Protein AF-A0A6V8K7W1-F1 (afdb_monomer_lite)

Foldseek 3Di:
DFKAFADDQCVVDDDGQWMKDWDADPVRDIDIDIHHDDDPDCPDDWDWDWDDDPFWIWIWTCQPPDTWIKIAGDDDPPVRHGIDTDDDDDPPPPPDDLVVDDPNCSVVVSQVVQQVVCVVVVHDRPDDDPLNVVLVVLVVVQNVVNNVVVRDDDDSDSDPDPPDD

Structure (mmCIF, N/CA/C/O backbone):
data_AF-A0A6V8K7W1-F1
#
_entry.id   AF-A0A6V8K7W1-F1
#
loop_
_atom_site.group_PDB
_atom_site.id
_atom_site.type_symbol
_atom_site.label_atom_id
_atom_site.label_alt_id
_atom_site.label_comp_id
_atom_site.label_asym_id
_atom_site.label_entity_id
_atom_site.label_seq_id
_atom_site.pdbx_PDB_ins_code
_atom_site.Cartn_x
_atom_site.Cartn_y
_atom_site.Cartn_z
_atom_site.occupancy
_atom_site.B_iso_or_equiv
_atom_site.auth_seq_id
_atom_site.auth_comp_id
_atom_site.auth_asym_id
_atom_site.auth_atom_id
_atom_site.pdbx_PDB_model_num
ATOM 1 N N . MET A 1 1 ? -1.697 -9.510 -11.584 1.00 93.50 1 MET A N 1
ATOM 2 C CA . MET A 1 1 ? -1.029 -8.203 -11.449 1.00 93.50 1 MET A CA 1
ATOM 3 C C . MET A 1 1 ? -0.100 -8.014 -12.631 1.00 93.50 1 MET A C 1
ATOM 5 O O . MET A 1 1 ? 0.512 -8.991 -13.039 1.00 93.50 1 MET A O 1
ATOM 9 N N . SER A 1 2 ? -0.011 -6.803 -13.170 1.00 97.81 2 SER A N 1
ATOM 10 C CA . SER A 1 2 ? 0.987 -6.407 -14.171 1.00 97.81 2 SER A CA 1
ATOM 11 C C . SER A 1 2 ? 1.871 -5.323 -13.575 1.00 97.81 2 SER A C 1
ATOM 13 O O . SER A 1 2 ? 1.333 -4.390 -12.982 1.00 97.81 2 SER A O 1
ATOM 15 N N . ALA A 1 3 ? 3.189 -5.437 -13.711 1.00 98.19 3 ALA A N 1
ATOM 16 C CA . ALA A 1 3 ? 4.139 -4.514 -13.105 1.00 98.19 3 ALA A CA 1
ATOM 17 C C . ALA A 1 3 ? 5.286 -4.153 -14.049 1.00 98.19 3 ALA A C 1
ATOM 19 O O . ALA A 1 3 ? 5.713 -4.954 -14.877 1.00 98.19 3 ALA A O 1
ATOM 20 N N . PHE A 1 4 ? 5.804 -2.943 -13.879 1.00 97.94 4 PHE A N 1
ATOM 21 C CA . PHE A 1 4 ? 6.966 -2.423 -14.582 1.00 97.94 4 PHE A CA 1
ATOM 22 C C . PHE A 1 4 ? 7.915 -1.806 -13.565 1.00 97.94 4 PHE A C 1
ATOM 24 O O . PHE A 1 4 ? 7.479 -1.117 -12.642 1.00 97.94 4 PHE A O 1
ATOM 31 N N . THR A 1 5 ? 9.208 -2.033 -13.757 1.00 96.31 5 THR A N 1
ATOM 32 C CA . THR A 1 5 ? 10.266 -1.489 -12.910 1.00 96.31 5 THR A CA 1
ATOM 33 C C . THR A 1 5 ? 11.307 -0.776 -13.764 1.00 96.31 5 THR A C 1
ATOM 35 O O . THR A 1 5 ? 11.457 -1.050 -14.958 1.00 96.31 5 THR A O 1
ATOM 38 N N . ALA A 1 6 ? 12.027 0.161 -13.162 1.00 94.44 6 ALA A N 1
ATOM 39 C CA . ALA A 1 6 ? 13.184 0.799 -13.767 1.00 94.44 6 ALA A CA 1
ATOM 40 C C . ALA A 1 6 ? 14.235 1.092 -12.694 1.00 94.44 6 ALA A C 1
ATOM 42 O O . ALA A 1 6 ? 13.894 1.382 -11.553 1.00 94.44 6 ALA A O 1
ATOM 43 N N . ASN A 1 7 ? 15.509 1.046 -13.081 1.00 93.25 7 ASN A N 1
AT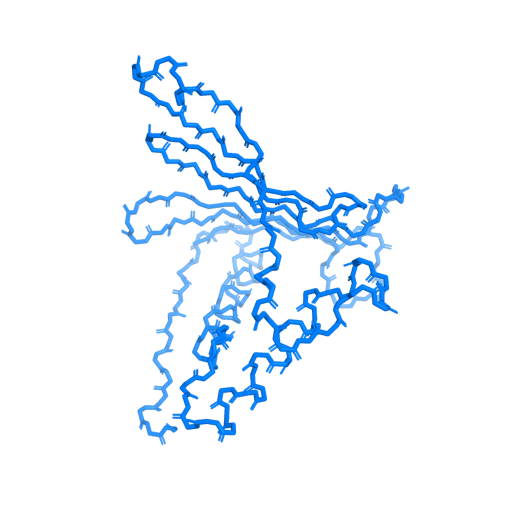OM 44 C CA . ASN A 1 7 ? 16.607 1.627 -12.315 1.00 93.25 7 ASN A CA 1
ATOM 45 C C . ASN A 1 7 ? 17.207 2.759 -13.150 1.00 93.25 7 ASN A C 1
ATOM 47 O O . ASN A 1 7 ? 17.914 2.515 -14.131 1.00 93.25 7 ASN A O 1
ATOM 51 N N . ARG A 1 8 ? 16.862 4.002 -12.813 1.00 88.62 8 ARG A N 1
ATOM 52 C CA . ARG A 1 8 ? 17.200 5.173 -13.629 1.00 88.62 8 ARG A CA 1
ATOM 53 C C . ARG A 1 8 ? 18.315 6.022 -13.040 1.00 88.62 8 ARG A C 1
ATOM 55 O O . ARG A 1 8 ? 19.101 6.591 -13.793 1.00 88.62 8 ARG A O 1
ATOM 62 N N . ALA A 1 9 ? 18.377 6.147 -11.723 1.00 88.56 9 ALA A N 1
ATOM 63 C CA . ALA A 1 9 ? 19.269 7.072 -11.031 1.00 88.56 9 ALA A CA 1
ATOM 64 C C . ALA A 1 9 ? 20.279 6.369 -10.114 1.00 88.56 9 ALA A C 1
ATOM 66 O O . ALA A 1 9 ? 21.155 7.036 -9.554 1.00 88.56 9 ALA A O 1
ATOM 67 N N . LYS A 1 10 ? 20.188 5.041 -9.954 1.00 83.69 10 LYS A N 1
ATOM 68 C CA . LYS A 1 10 ? 21.052 4.244 -9.068 1.00 83.69 10 LYS A CA 1
ATOM 69 C C . LYS A 1 10 ? 21.591 2.978 -9.755 1.00 83.69 10 LYS A C 1
ATOM 71 O O . LYS A 1 10 ? 21.495 1.895 -9.181 1.00 83.69 10 LYS A O 1
ATOM 76 N N . PRO A 1 11 ? 22.246 3.088 -10.929 1.00 83.12 11 PRO A N 1
ATOM 77 C CA . PRO A 1 11 ? 22.646 1.925 -11.732 1.00 83.12 11 PRO A CA 1
ATOM 78 C C . PRO A 1 11 ? 23.677 1.002 -11.056 1.00 83.12 11 PRO A C 1
ATOM 80 O O . PRO A 1 11 ? 23.912 -0.100 -11.533 1.00 83.12 11 PRO A O 1
ATOM 83 N N . GLY A 1 12 ? 24.318 1.448 -9.969 1.00 87.38 12 GLY A N 1
ATOM 84 C CA . GLY A 1 12 ? 25.247 0.637 -9.174 1.00 87.38 12 GLY A CA 1
ATOM 85 C C . GLY A 1 12 ? 24.588 -0.214 -8.083 1.00 87.38 12 GLY A C 1
ATOM 86 O O . GLY A 1 12 ? 25.301 -0.931 -7.386 1.00 87.38 12 GLY A O 1
ATOM 87 N N . PHE A 1 13 ? 23.269 -0.117 -7.902 1.00 86.94 13 PHE A N 1
ATOM 88 C CA . PHE A 1 13 ? 22.510 -0.934 -6.959 1.00 86.94 13 PHE A CA 1
ATOM 89 C C . PHE A 1 13 ? 21.688 -1.974 -7.710 1.00 86.94 13 PHE A C 1
ATOM 91 O O . PHE A 1 13 ? 21.009 -1.648 -8.682 1.00 86.94 13 PHE A O 1
ATOM 98 N N . ASP A 1 14 ? 21.749 -3.215 -7.234 1.00 86.06 14 ASP A N 1
ATOM 99 C CA . ASP A 1 14 ? 20.869 -4.281 -7.698 1.00 86.06 14 ASP A CA 1
ATOM 100 C C . ASP A 1 14 ? 19.481 -4.060 -7.081 1.00 86.06 14 ASP A C 1
ATOM 102 O O . ASP A 1 14 ? 19.289 -4.223 -5.875 1.00 86.06 14 ASP A O 1
ATOM 106 N N . GLY A 1 15 ? 18.561 -3.540 -7.894 1.00 88.12 15 GLY A N 1
ATOM 107 C CA . GLY A 1 15 ? 17.227 -3.110 -7.482 1.00 88.12 15 GLY A CA 1
ATOM 108 C C . GLY A 1 15 ? 16.678 -1.991 -8.363 1.00 88.12 15 GLY A C 1
ATOM 109 O O . GLY A 1 15 ? 17.422 -1.247 -9.004 1.00 88.12 15 GLY A O 1
ATOM 110 N N . GLU A 1 16 ? 15.359 -1.878 -8.419 1.00 93.81 16 GLU A N 1
ATOM 111 C CA . GLU A 1 16 ? 14.646 -0.793 -9.079 1.00 93.81 16 GLU A CA 1
ATOM 112 C C . GLU A 1 16 ? 14.544 0.438 -8.181 1.00 93.81 16 GLU A C 1
ATOM 114 O O . GLU A 1 16 ? 14.432 0.341 -6.960 1.00 93.81 16 GLU A O 1
ATOM 119 N N . ASP A 1 17 ? 14.544 1.614 -8.799 1.00 93.81 17 ASP A N 1
ATOM 120 C CA . ASP A 1 17 ? 14.336 2.887 -8.115 1.00 93.81 17 ASP A CA 1
ATOM 121 C C . ASP A 1 17 ? 12.976 3.536 -8.406 1.00 93.81 17 ASP A C 1
ATOM 123 O O . ASP A 1 17 ? 12.586 4.527 -7.774 1.00 93.81 17 ASP A O 1
ATOM 127 N N . LEU A 1 18 ? 12.241 2.907 -9.322 1.00 94.62 18 LEU A N 1
ATOM 128 C CA . LEU A 1 18 ? 10.876 3.202 -9.706 1.00 94.62 18 LEU A CA 1
ATOM 129 C C . LEU A 1 18 ? 10.153 1.888 -10.022 1.00 94.62 18 LEU A C 1
ATOM 131 O O . LEU A 1 18 ? 10.652 1.077 -10.807 1.00 94.62 18 LEU A O 1
ATOM 135 N N . ALA A 1 19 ? 8.949 1.712 -9.487 1.00 96.50 19 ALA A N 1
ATOM 136 C CA . ALA A 1 19 ? 8.039 0.663 -9.927 1.00 96.50 19 ALA A CA 1
ATOM 137 C C . ALA A 1 19 ? 6.594 1.153 -9.969 1.00 96.50 19 ALA A C 1
ATOM 139 O O . ALA A 1 19 ? 6.174 1.983 -9.160 1.00 96.50 19 ALA A O 1
ATOM 140 N N . ALA A 1 20 ? 5.834 0.591 -10.902 1.00 97.56 20 ALA A N 1
ATOM 141 C CA . ALA A 1 20 ? 4.393 0.751 -10.993 1.00 97.56 20 ALA A CA 1
ATOM 142 C C . ALA A 1 20 ? 3.754 -0.615 -11.241 1.00 97.56 20 ALA A C 1
ATOM 144 O O . ALA A 1 20 ? 4.224 -1.383 -12.084 1.00 97.56 20 ALA A O 1
ATOM 145 N N . ALA A 1 21 ? 2.676 -0.913 -10.528 1.00 98.19 21 ALA A N 1
ATOM 146 C CA . ALA A 1 21 ? 1.925 -2.146 -10.681 1.00 98.19 21 ALA A CA 1
ATOM 147 C C . ALA A 1 21 ? 0.420 -1.886 -10.653 1.00 98.19 21 ALA A C 1
ATOM 149 O O . ALA A 1 21 ? -0.076 -1.102 -9.848 1.00 98.19 21 ALA A O 1
ATOM 150 N N . ILE A 1 22 ? -0.309 -2.602 -11.506 1.00 98.00 22 ILE A N 1
ATOM 151 C CA . ILE A 1 22 ? -1.771 -2.643 -11.520 1.00 98.00 22 ILE A CA 1
ATOM 152 C C . ILE A 1 22 ? -2.214 -4.048 -11.125 1.00 98.00 22 ILE A C 1
ATOM 154 O O . ILE A 1 22 ? -1.759 -5.059 -11.677 1.00 98.00 22 ILE A O 1
ATOM 158 N N . LEU A 1 23 ? -3.140 -4.125 -10.178 1.00 96.00 23 LEU A N 1
ATOM 159 C CA . LEU A 1 23 ? -3.681 -5.373 -9.656 1.00 96.00 23 LEU A CA 1
ATOM 160 C C . LEU A 1 23 ? -5.203 -5.409 -9.762 1.00 96.00 23 LEU A C 1
ATOM 162 O O . LEU A 1 23 ? -5.883 -4.387 -9.761 1.00 96.00 23 LEU A O 1
ATOM 166 N N . ARG A 1 24 ? -5.732 -6.629 -9.858 1.00 96.56 24 ARG A N 1
ATOM 167 C CA . ARG A 1 24 ? -7.164 -6.911 -9.811 1.00 96.56 24 ARG A CA 1
ATOM 168 C C . ARG A 1 24 ? -7.426 -7.786 -8.599 1.00 96.56 24 ARG A C 1
ATOM 170 O O . ARG A 1 24 ? -6.850 -8.867 -8.489 1.00 96.56 24 ARG A O 1
ATOM 177 N N . TYR A 1 25 ? -8.284 -7.318 -7.706 1.00 95.00 25 TYR A N 1
ATOM 178 C CA . TYR A 1 25 ? -8.734 -8.082 -6.552 1.00 95.00 25 TYR A CA 1
ATOM 179 C C . TYR A 1 25 ? -9.704 -9.188 -6.983 1.00 95.00 25 TYR A C 1
ATOM 181 O O . TYR A 1 25 ? -10.373 -9.079 -8.013 1.00 95.00 25 TYR A O 1
ATOM 189 N N . ALA A 1 26 ? -9.839 -10.238 -6.168 1.00 92.56 26 ALA A N 1
ATOM 190 C CA . ALA A 1 26 ? -10.798 -11.320 -6.416 1.00 92.56 26 ALA A CA 1
ATOM 191 C C . ALA A 1 26 ? -12.254 -10.817 -6.506 1.00 92.56 26 ALA A C 1
ATOM 193 O O . ALA A 1 26 ? -13.050 -11.361 -7.264 1.00 92.56 26 ALA A O 1
ATOM 194 N N . SER A 1 27 ? -12.575 -9.732 -5.793 1.00 93.44 27 SER A N 1
ATOM 195 C CA . SER A 1 27 ? -13.866 -9.031 -5.859 1.00 93.44 27 SER A CA 1
ATOM 196 C C . SER A 1 27 ? -14.109 -8.284 -7.177 1.00 93.44 27 SER A C 1
ATOM 198 O O . SER A 1 27 ? -15.200 -7.770 -7.397 1.00 93.44 27 SER A O 1
ATOM 200 N N . GLY A 1 28 ? -13.104 -8.188 -8.052 1.00 95.50 28 GLY A N 1
ATOM 201 C CA . GLY A 1 28 ? -13.161 -7.442 -9.307 1.00 95.50 28 GLY A CA 1
ATOM 202 C C . GLY A 1 28 ? -12.698 -5.988 -9.209 1.00 95.50 28 GLY A C 1
ATOM 203 O O . GLY A 1 28 ? -12.507 -5.370 -10.254 1.00 95.50 28 GLY A O 1
ATOM 204 N N . GLY A 1 29 ? -12.464 -5.467 -7.999 1.00 96.69 29 GLY A N 1
ATOM 205 C CA . GLY A 1 29 ? -11.863 -4.147 -7.801 1.00 96.69 29 GLY A CA 1
ATOM 206 C C . GLY A 1 29 ? -10.460 -4.052 -8.406 1.00 96.69 29 GLY A C 1
ATOM 207 O O . GLY A 1 29 ? -9.774 -5.065 -8.578 1.00 96.69 29 GLY A O 1
ATOM 208 N N . LEU A 1 30 ? -10.024 -2.831 -8.698 1.00 97.62 30 LEU A N 1
ATOM 209 C CA . LEU A 1 30 ? -8.683 -2.543 -9.202 1.00 97.62 30 LEU A CA 1
ATOM 210 C C . LEU A 1 30 ? -7.851 -1.851 -8.125 1.00 97.62 30 LEU A C 1
ATOM 212 O O . LEU A 1 30 ? -8.394 -1.153 -7.272 1.00 97.62 30 LEU A O 1
ATOM 216 N N . GLY A 1 31 ? -6.541 -2.053 -8.180 1.00 97.19 31 GLY A N 1
ATOM 217 C CA . GLY A 1 31 ? -5.579 -1.343 -7.352 1.00 97.19 31 GLY A CA 1
ATOM 218 C C . GLY A 1 31 ? -4.366 -0.917 -8.165 1.00 97.19 31 GLY A C 1
ATOM 219 O O . GLY A 1 31 ? -4.021 -1.549 -9.168 1.00 97.19 31 GLY A O 1
ATOM 220 N N . GLU A 1 32 ? -3.721 0.140 -7.696 1.00 97.62 32 GLU A N 1
ATOM 221 C CA . GLU A 1 32 ? -2.455 0.642 -8.209 1.00 97.62 32 GLU A CA 1
ATOM 222 C C . GLU A 1 32 ? -1.450 0.699 -7.059 1.00 97.62 32 GLU A C 1
ATOM 224 O O . GLU A 1 32 ? -1.786 1.101 -5.945 1.00 97.62 32 GLU A O 1
ATOM 229 N N . ILE A 1 33 ? -0.221 0.269 -7.330 1.00 96.94 33 ILE A N 1
ATOM 230 C CA . ILE A 1 33 ? 0.911 0.405 -6.418 1.00 96.94 33 ILE A CA 1
ATOM 231 C C . ILE A 1 33 ? 2.011 1.135 -7.176 1.00 96.94 33 ILE A C 1
ATOM 233 O O . ILE A 1 33 ? 2.482 0.649 -8.203 1.00 96.94 33 ILE A O 1
ATOM 237 N N . GLY A 1 34 ? 2.432 2.282 -6.653 1.00 95.94 34 GLY A N 1
ATOM 238 C CA . GLY A 1 34 ? 3.568 3.041 -7.158 1.00 95.94 34 GLY A CA 1
ATOM 239 C C . GLY A 1 34 ? 4.622 3.212 -6.072 1.00 95.94 34 GLY A C 1
ATOM 240 O O . GLY A 1 34 ? 4.292 3.516 -4.927 1.00 95.94 34 GLY A O 1
ATOM 241 N N . THR A 1 35 ? 5.891 3.039 -6.428 1.00 94.00 35 THR A N 1
ATOM 242 C CA . THR A 1 35 ? 7.022 3.362 -5.551 1.00 94.00 35 THR A CA 1
ATOM 243 C C . THR A 1 35 ? 8.093 4.094 -6.334 1.00 94.00 35 THR A C 1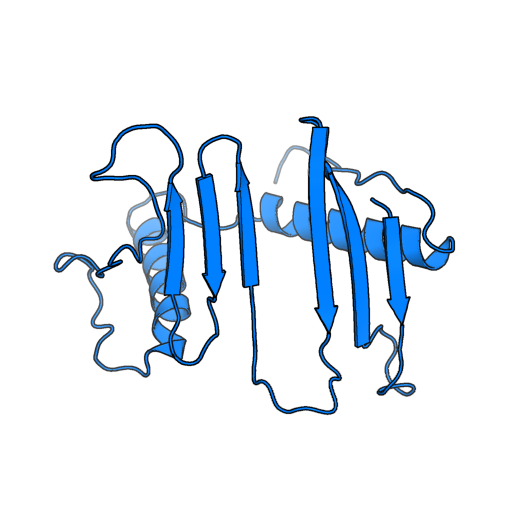
ATOM 245 O O . THR A 1 35 ? 8.422 3.724 -7.462 1.00 94.00 35 THR A O 1
ATOM 248 N N . VAL A 1 36 ? 8.616 5.162 -5.734 1.00 92.81 36 VAL A N 1
ATOM 249 C CA . VAL A 1 36 ? 9.722 5.947 -6.274 1.00 92.81 36 VAL A CA 1
ATOM 250 C C . VAL A 1 36 ? 10.554 6.459 -5.113 1.00 92.81 36 VAL A C 1
ATOM 252 O O . VAL A 1 36 ? 10.052 7.202 -4.272 1.00 92.81 36 VAL A O 1
ATOM 255 N N . TRP A 1 37 ? 11.836 6.110 -5.085 1.00 89.81 37 TRP A N 1
ATOM 256 C CA . TRP A 1 37 ? 12.754 6.552 -4.027 1.00 89.81 37 TRP A CA 1
ATOM 257 C C . TRP A 1 37 ? 13.978 7.308 -4.565 1.00 89.81 37 TRP A C 1
ATOM 259 O O . TRP A 1 37 ? 14.878 7.660 -3.806 1.00 89.81 3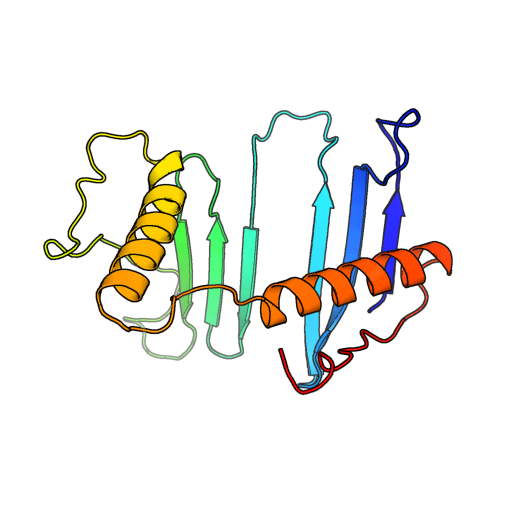7 TRP A O 1
ATOM 269 N N . SER A 1 38 ? 13.996 7.623 -5.865 1.00 88.88 38 SER A N 1
ATOM 270 C CA . SER A 1 38 ? 15.111 8.305 -6.538 1.00 88.88 38 SER A CA 1
ATOM 271 C C . SER A 1 38 ? 14.754 9.619 -7.243 1.00 88.88 38 SER A C 1
ATOM 273 O O . SER A 1 38 ? 15.475 10.070 -8.137 1.00 88.88 38 SER A O 1
ATOM 275 N N . MET A 1 39 ? 13.656 10.271 -6.850 1.00 84.88 39 MET A N 1
ATOM 276 C CA . MET A 1 39 ? 13.289 11.576 -7.411 1.00 84.88 39 MET A CA 1
ATOM 277 C C . MET A 1 39 ? 14.395 12.615 -7.189 1.00 84.88 39 MET A C 1
ATOM 279 O O . MET A 1 39 ? 14.934 12.747 -6.097 1.00 84.88 39 MET A O 1
ATOM 283 N N . ASN A 1 40 ? 14.676 13.420 -8.219 1.00 84.88 40 ASN A N 1
ATOM 284 C CA . ASN A 1 40 ? 15.591 14.568 -8.127 1.00 84.88 40 ASN A CA 1
ATOM 285 C C . ASN A 1 40 ? 14.942 15.803 -7.458 1.00 84.88 40 ASN A C 1
ATOM 287 O O . ASN A 1 40 ? 15.466 16.911 -7.525 1.00 84.88 40 ASN A O 1
ATOM 291 N N . ALA A 1 41 ? 13.762 15.628 -6.867 1.00 85.12 41 ALA A N 1
ATOM 292 C CA . ALA A 1 41 ? 13.074 16.635 -6.082 1.00 85.12 41 ALA A CA 1
ATOM 293 C C . ALA A 1 41 ? 12.982 16.123 -4.647 1.00 85.12 41 ALA A C 1
ATOM 295 O O . ALA A 1 41 ? 12.494 15.014 -4.421 1.00 85.12 41 ALA A O 1
ATOM 296 N N . ASP A 1 42 ? 13.431 16.933 -3.690 1.00 81.94 42 ASP A N 1
ATOM 297 C CA . ASP A 1 42 ? 13.217 16.638 -2.280 1.00 81.94 42 ASP A CA 1
ATOM 298 C C . ASP A 1 42 ? 11.754 16.915 -1.933 1.00 81.94 42 ASP A C 1
ATOM 300 O O . ASP A 1 42 ? 11.327 18.059 -1.763 1.00 81.94 42 ASP A O 1
ATOM 304 N N . ILE A 1 43 ? 10.966 15.846 -1.901 1.00 81.31 43 ILE A N 1
ATOM 305 C CA . ILE A 1 43 ? 9.558 15.900 -1.516 1.00 81.31 43 ILE A CA 1
ATOM 306 C C . ILE A 1 43 ? 9.315 15.321 -0.117 1.00 81.31 43 ILE A C 1
ATOM 308 O O . ILE A 1 43 ? 8.154 15.243 0.303 1.00 81.31 43 ILE A O 1
ATOM 312 N N . GLY A 1 44 ? 10.383 14.934 0.592 1.00 83.00 44 GLY A N 1
ATOM 313 C CA . GLY A 1 44 ? 10.317 14.123 1.805 1.00 83.00 44 GLY A CA 1
ATOM 314 C C . GLY A 1 44 ? 9.725 12.727 1.573 1.00 83.00 44 GLY A C 1
ATOM 315 O O . GLY A 1 44 ? 9.439 12.314 0.450 1.00 83.00 44 GLY A O 1
ATOM 316 N N . MET A 1 45 ? 9.511 11.980 2.656 1.00 83.31 45 MET A N 1
ATOM 317 C CA . MET A 1 45 ? 8.790 10.706 2.602 1.00 83.31 45 MET A CA 1
ATOM 318 C C . MET A 1 45 ? 7.293 10.972 2.405 1.00 83.31 45 MET A C 1
ATOM 320 O O . MET A 1 45 ? 6.668 11.611 3.250 1.00 83.31 45 MET A O 1
ATOM 324 N N . ARG A 1 46 ? 6.694 10.459 1.325 1.00 86.81 46 ARG A N 1
ATOM 325 C CA . ARG A 1 46 ? 5.254 10.600 1.049 1.00 86.81 46 ARG A CA 1
ATOM 326 C C . ARG A 1 46 ? 4.600 9.252 0.793 1.00 86.81 46 ARG A C 1
ATOM 328 O O . ARG A 1 46 ? 4.745 8.685 -0.282 1.00 86.81 46 ARG A O 1
ATOM 335 N N . ASN A 1 47 ? 3.827 8.800 1.771 1.00 89.38 47 ASN A N 1
ATOM 336 C CA . ASN A 1 47 ? 2.973 7.628 1.670 1.00 89.38 47 ASN A CA 1
ATOM 337 C C . ASN A 1 47 ? 1.520 8.087 1.538 1.00 89.38 47 ASN A C 1
ATOM 339 O O . ASN A 1 47 ? 0.974 8.720 2.450 1.00 89.38 47 ASN A O 1
ATOM 343 N N . LEU A 1 48 ? 0.919 7.766 0.395 1.00 92.94 48 LEU A N 1
ATOM 344 C CA . LEU A 1 48 ? -0.477 8.030 0.077 1.00 92.94 48 LEU A CA 1
ATOM 345 C C . LEU A 1 48 ? -1.219 6.696 -0.026 1.00 92.94 48 LEU A C 1
ATOM 347 O O . LEU A 1 48 ? -0.773 5.791 -0.726 1.00 92.94 48 LEU A O 1
ATOM 351 N N . LEU A 1 49 ? -2.347 6.593 0.668 1.00 95.81 49 LEU A N 1
ATOM 352 C CA . LEU A 1 49 ? -3.313 5.514 0.496 1.00 95.81 49 LEU A CA 1
ATOM 353 C C . LEU A 1 49 ? -4.641 6.130 0.080 1.00 95.81 49 LEU A C 1
ATOM 355 O O . LEU A 1 49 ? -5.177 6.975 0.796 1.00 95.81 49 LEU A O 1
ATOM 359 N N . GLU A 1 50 ? -5.185 5.668 -1.037 1.00 97.31 50 GLU A N 1
ATOM 360 C CA . GLU A 1 50 ? -6.496 6.080 -1.520 1.00 97.31 50 GLU A CA 1
ATOM 361 C C . GLU A 1 50 ? -7.402 4.864 -1.692 1.00 97.31 50 GLU A C 1
ATOM 363 O O . GLU A 1 50 ? -6.982 3.810 -2.169 1.00 97.31 50 GLU A O 1
ATOM 368 N N . ILE A 1 51 ? -8.656 5.009 -1.275 1.00 97.56 51 ILE A N 1
ATOM 369 C CA . ILE A 1 51 ? -9.696 3.993 -1.411 1.00 97.56 51 ILE A CA 1
ATOM 370 C C . ILE A 1 51 ? -10.907 4.668 -2.034 1.00 97.56 51 ILE A C 1
ATOM 372 O O . ILE A 1 51 ? -11.452 5.614 -1.467 1.00 97.56 51 ILE A O 1
ATOM 376 N N . TYR A 1 52 ? -11.348 4.150 -3.175 1.00 96.94 52 TYR A N 1
ATOM 377 C CA . TYR A 1 52 ? -12.507 4.651 -3.903 1.00 96.94 52 TYR A CA 1
ATOM 378 C C . TYR A 1 52 ? -13.626 3.615 -3.843 1.00 96.94 52 TYR A C 1
ATOM 380 O O . TYR A 1 52 ? -13.453 2.471 -4.266 1.00 96.94 52 TYR A O 1
ATOM 388 N N . GLY A 1 53 ? -14.769 4.015 -3.297 1.00 95.94 53 GLY A N 1
ATOM 389 C CA . GLY A 1 53 ? -15.983 3.214 -3.219 1.00 95.94 53 GLY A CA 1
ATOM 390 C C . GLY A 1 53 ? -17.139 3.869 -3.967 1.00 95.94 53 GLY A C 1
ATOM 391 O O . GLY A 1 53 ? -17.025 4.973 -4.494 1.00 95.94 53 GLY A O 1
ATOM 392 N N . THR A 1 54 ? -18.284 3.191 -3.995 1.00 95.12 54 THR A N 1
ATOM 393 C CA . THR A 1 54 ? -19.508 3.723 -4.617 1.00 95.12 54 THR A CA 1
ATOM 394 C C . THR A 1 54 ? -20.084 4.911 -3.852 1.00 95.12 54 THR A C 1
ATOM 396 O O . THR A 1 54 ? -20.644 5.818 -4.459 1.00 95.12 54 THR A O 1
ATOM 399 N N . ASP A 1 55 ? -19.898 4.924 -2.530 1.00 95.06 55 ASP A N 1
ATOM 400 C CA . ASP A 1 55 ? -20.529 5.896 -1.632 1.00 95.06 55 ASP A CA 1
ATOM 401 C C . ASP A 1 55 ? -19.545 6.954 -1.123 1.00 95.06 55 ASP A C 1
ATOM 403 O O . ASP A 1 55 ? -19.913 7.830 -0.336 1.00 95.06 55 ASP A O 1
ATOM 407 N N . GLY A 1 56 ? -18.279 6.886 -1.535 1.00 95.25 56 GLY A N 1
ATOM 408 C CA . GLY A 1 56 ? -17.267 7.794 -1.027 1.00 95.25 56 GLY A CA 1
ATOM 409 C C . GLY A 1 56 ? -15.834 7.430 -1.376 1.00 95.25 56 GLY A C 1
ATOM 410 O O . GLY A 1 56 ? -15.553 6.401 -1.989 1.00 95.25 56 GLY A O 1
ATOM 411 N N . THR A 1 57 ? -14.932 8.291 -0.921 1.00 97.12 57 THR A N 1
ATOM 412 C CA . THR A 1 57 ? -13.486 8.170 -1.107 1.00 97.12 57 THR A CA 1
ATOM 413 C C . THR A 1 57 ? -12.791 8.426 0.219 1.00 97.12 57 THR A C 1
ATOM 415 O O . THR A 1 57 ? -13.165 9.346 0.943 1.00 97.12 57 THR A O 1
ATOM 418 N N . LEU A 1 58 ? -11.752 7.658 0.522 1.00 97.12 58 LEU A N 1
ATOM 419 C CA . LEU A 1 58 ? -10.817 7.940 1.605 1.00 97.12 58 LEU A CA 1
ATOM 420 C C . LEU A 1 58 ? -9.442 8.218 1.005 1.00 97.12 58 LEU A C 1
ATOM 422 O O . LEU A 1 58 ? -8.975 7.456 0.167 1.00 97.12 58 LEU A O 1
ATOM 426 N N . SER A 1 59 ? -8.789 9.284 1.459 1.00 96.25 59 SER A N 1
ATOM 427 C CA . SER A 1 59 ? -7.397 9.610 1.140 1.00 96.25 59 SER A CA 1
ATOM 428 C C . SER A 1 59 ? -6.628 9.807 2.441 1.00 96.25 59 SER A C 1
ATOM 430 O O . SER A 1 59 ? -6.991 10.645 3.264 1.00 96.25 59 SER A O 1
ATOM 432 N N . MET A 1 60 ? -5.547 9.060 2.628 1.00 93.56 60 MET A N 1
ATOM 433 C CA . MET A 1 60 ? -4.668 9.161 3.787 1.00 93.56 60 MET A CA 1
ATOM 434 C C . MET A 1 60 ? -3.262 9.544 3.348 1.00 93.56 60 MET A C 1
ATOM 436 O O . MET A 1 60 ? -2.630 8.839 2.565 1.00 93.56 60 MET A O 1
ATOM 440 N N . ARG A 1 61 ? -2.747 10.632 3.921 1.00 89.25 61 ARG A N 1
ATOM 441 C CA . ARG A 1 61 ? -1.372 11.106 3.725 1.00 89.25 61 ARG A CA 1
ATOM 442 C C . ARG A 1 61 ? -0.626 10.934 5.036 1.00 89.25 61 ARG A C 1
ATOM 444 O O . ARG A 1 61 ? -0.627 11.830 5.873 1.00 89.25 61 ARG A O 1
ATOM 451 N N . ALA A 1 62 ? -0.068 9.746 5.248 1.00 81.12 62 ALA A N 1
ATOM 452 C CA . ALA A 1 62 ? 0.414 9.330 6.567 1.00 81.12 62 ALA A CA 1
ATOM 453 C C . ALA A 1 62 ? 1.747 9.980 6.968 1.00 81.12 62 ALA A C 1
ATOM 455 O O . ALA A 1 62 ? 2.031 10.121 8.153 1.00 81.12 62 ALA A O 1
ATOM 456 N N . THR A 1 63 ? 2.565 10.368 5.989 1.00 81.56 63 THR A N 1
ATOM 457 C CA . THR A 1 63 ? 3.926 10.879 6.226 1.00 81.56 63 THR A CA 1
ATOM 458 C C . THR A 1 63 ? 4.131 12.313 5.745 1.00 81.56 63 THR A C 1
ATOM 460 O O . THR A 1 63 ? 5.258 12.802 5.757 1.00 81.56 63 THR A O 1
ATOM 463 N N . ASP A 1 64 ? 3.057 12.996 5.339 1.00 80.62 64 ASP A N 1
ATOM 464 C CA . ASP A 1 64 ? 3.099 14.438 5.092 1.00 80.62 64 ASP A CA 1
ATOM 465 C C . ASP A 1 64 ? 3.539 15.174 6.376 1.00 80.62 64 ASP A C 1
ATOM 467 O O . ASP A 1 64 ? 3.252 14.701 7.477 1.00 80.62 64 ASP A O 1
ATOM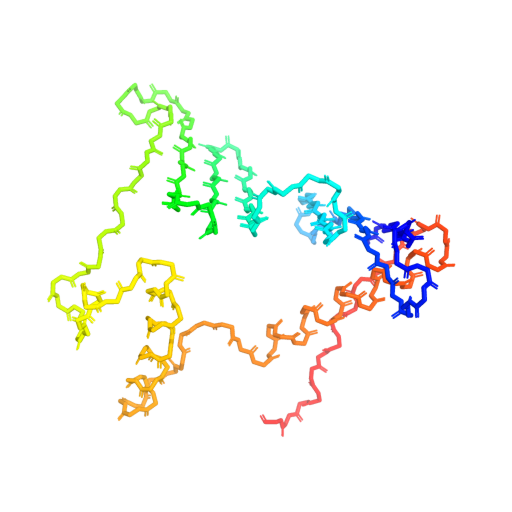 471 N N . PRO A 1 65 ? 4.149 16.373 6.281 1.00 75.31 65 PRO A N 1
ATOM 472 C CA . PRO A 1 65 ? 4.447 17.203 7.456 1.00 75.31 65 PRO A CA 1
ATOM 473 C C . PRO A 1 65 ? 3.222 17.473 8.343 1.00 75.31 65 PRO A C 1
ATOM 475 O O . PRO A 1 65 ? 3.355 17.677 9.547 1.00 75.31 65 PRO A O 1
ATOM 478 N N . PHE A 1 66 ? 2.033 17.438 7.735 1.00 76.75 66 PHE A N 1
ATOM 479 C CA . PHE A 1 66 ? 0.738 17.481 8.402 1.00 76.75 66 PHE A CA 1
ATOM 480 C C . PHE A 1 66 ? -0.064 16.234 8.002 1.00 76.75 66 PHE A C 1
ATOM 482 O O . PHE A 1 66 ? -0.830 16.291 7.027 1.00 76.75 66 PHE A O 1
ATOM 489 N N . PRO A 1 67 ? 0.136 15.099 8.701 1.00 79.62 67 PRO A N 1
ATOM 490 C CA . PRO A 1 67 ? -0.585 13.874 8.407 1.00 79.62 67 PRO A CA 1
ATOM 491 C C . PRO A 1 67 ? -2.086 14.091 8.547 1.00 79.62 67 PRO A C 1
ATOM 493 O O . PRO A 1 67 ? -2.545 14.730 9.495 1.00 79.62 67 PRO A O 1
ATOM 496 N N . ARG A 1 68 ? -2.861 13.566 7.600 1.00 85.25 68 ARG A N 1
ATOM 497 C CA . ARG A 1 68 ? -4.321 13.692 7.622 1.00 85.25 68 ARG A CA 1
ATOM 498 C C . ARG A 1 68 ? -5.001 12.536 6.915 1.00 85.25 68 ARG A C 1
ATOM 500 O O . ARG A 1 68 ? -4.438 11.923 6.004 1.00 85.25 68 ARG A O 1
ATOM 507 N N . VAL A 1 69 ? -6.236 12.301 7.331 1.00 90.94 69 VAL A N 1
ATOM 508 C CA . VAL A 1 69 ? -7.206 11.465 6.632 1.00 90.94 69 VAL A CA 1
ATOM 509 C C . VAL A 1 69 ? -8.300 12.392 6.127 1.00 90.94 69 VAL A C 1
ATOM 511 O O . VAL A 1 69 ? -8.819 13.209 6.882 1.00 90.94 69 VAL A O 1
ATOM 514 N N . GLU A 1 70 ? -8.626 12.279 4.851 1.00 93.88 70 GLU A N 1
ATOM 515 C CA . GLU A 1 70 ? -9.685 13.022 4.182 1.00 93.88 70 GLU A CA 1
ATOM 516 C C . GLU A 1 70 ? -10.725 12.008 3.708 1.00 93.88 70 GLU A C 1
ATOM 518 O O . GLU A 1 70 ? -10.380 10.998 3.091 1.00 93.88 70 GLU A O 1
ATOM 523 N N . VAL A 1 71 ? -11.994 12.258 4.016 1.00 95.19 71 VAL A N 1
ATOM 524 C CA . VAL A 1 71 ? -13.107 11.387 3.638 1.00 95.19 71 VAL A CA 1
ATOM 525 C C . VAL A 1 71 ? -14.108 12.200 2.837 1.00 95.19 71 VAL A C 1
ATOM 527 O O . VAL A 1 71 ? -14.682 13.166 3.341 1.00 95.19 71 VAL A O 1
ATOM 530 N N . TYR A 1 72 ? -14.323 11.795 1.591 1.00 95.81 72 TYR A N 1
ATOM 531 C CA . TYR A 1 72 ? -15.467 12.214 0.801 1.00 95.81 72 TYR A CA 1
ATOM 532 C C . TYR A 1 72 ? -16.613 11.241 1.034 1.00 95.81 72 TYR A C 1
ATOM 534 O O . TYR A 1 72 ? -16.455 10.037 0.825 1.00 95.81 72 TYR A O 1
ATOM 542 N N . ARG A 1 73 ? -17.782 11.760 1.395 1.00 95.25 73 ARG A N 1
ATOM 543 C CA . ARG A 1 73 ? -19.029 10.994 1.421 1.00 95.25 73 ARG A CA 1
ATOM 544 C C . ARG A 1 73 ? -19.965 11.503 0.324 1.00 95.25 73 ARG A C 1
ATOM 546 O O . ARG A 1 73 ? -20.199 12.706 0.196 1.00 95.25 73 ARG A O 1
ATOM 553 N N . GLY A 1 74 ? -20.467 10.573 -0.484 1.00 92.38 74 GLY A N 1
ATOM 554 C CA . GLY A 1 74 ? -21.513 10.798 -1.478 1.00 92.38 74 GLY A CA 1
ATOM 555 C C . GLY A 1 74 ? -22.919 10.721 -0.876 1.00 92.38 74 GLY A C 1
ATOM 556 O O . GLY A 1 74 ? -23.097 10.760 0.340 1.00 92.38 74 GLY A O 1
ATOM 557 N N . GLY A 1 75 ? -23.925 10.597 -1.742 1.00 89.62 75 GLY A N 1
ATOM 558 C CA . GLY A 1 75 ? -25.335 10.537 -1.351 1.00 89.62 75 GLY A CA 1
ATOM 559 C C . GLY A 1 75 ? -26.024 11.902 -1.295 1.00 89.62 75 GLY A C 1
ATOM 560 O O . GLY A 1 75 ? -25.451 12.929 -1.670 1.00 89.62 75 GLY A O 1
ATOM 561 N N . ASP A 1 76 ? -27.278 11.884 -0.846 1.00 90.12 76 ASP A N 1
ATOM 562 C CA . ASP A 1 76 ? -28.189 13.029 -0.951 1.00 90.12 76 ASP A CA 1
ATOM 563 C C . ASP A 1 76 ? -28.283 13.874 0.325 1.00 90.12 76 ASP A C 1
ATOM 565 O O . ASP A 1 76 ? -28.830 14.972 0.270 1.00 90.12 76 ASP A O 1
ATOM 569 N N . ASP A 1 77 ? -27.748 13.403 1.460 1.00 88.19 77 ASP A N 1
ATOM 570 C CA . ASP A 1 77 ? -27.786 14.152 2.720 1.00 88.19 77 ASP A CA 1
ATOM 571 C C . ASP A 1 77 ? -26.804 15.341 2.676 1.00 88.19 77 ASP A C 1
ATOM 573 O O . ASP A 1 77 ? -25.585 15.138 2.723 1.00 88.19 77 ASP A O 1
ATOM 577 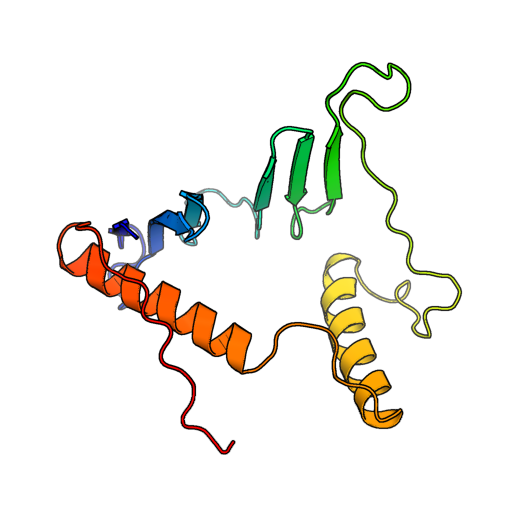N N . PRO A 1 78 ? -27.294 16.593 2.611 1.00 85.31 78 PRO A N 1
ATOM 578 C CA . PRO A 1 78 ? -26.439 17.763 2.462 1.00 85.31 78 PRO A CA 1
ATOM 579 C C . PRO A 1 78 ? -25.578 18.053 3.699 1.00 85.31 78 PRO A C 1
ATOM 581 O O . PRO A 1 78 ? -24.601 18.785 3.571 1.00 85.31 78 PRO A O 1
ATOM 584 N N . LEU A 1 79 ? -25.906 17.502 4.877 1.00 82.62 79 LEU A N 1
ATOM 585 C CA . LEU A 1 79 ? -25.100 17.681 6.091 1.00 82.62 79 LEU A CA 1
ATOM 586 C C . LEU A 1 79 ? -23.834 16.825 6.077 1.00 82.62 79 LEU A C 1
ATOM 588 O O . LEU A 1 79 ? -22.827 17.210 6.668 1.00 82.62 79 LEU A O 1
ATOM 592 N N . TYR A 1 80 ? -23.888 15.666 5.421 1.00 80.94 80 TYR A N 1
ATOM 593 C CA . TYR A 1 80 ? -22.793 14.696 5.417 1.00 80.94 80 TYR A CA 1
ATOM 594 C C . TYR A 1 80 ? -22.138 14.516 4.049 1.00 80.94 80 TYR A C 1
ATOM 596 O O . TYR A 1 80 ? -21.125 13.823 3.962 1.00 80.94 80 TYR A O 1
ATOM 604 N N . ARG A 1 81 ? -22.692 15.114 2.989 1.00 91.06 81 ARG A N 1
ATOM 605 C CA . ARG A 1 81 ? -22.115 15.090 1.646 1.00 91.06 81 ARG A CA 1
ATOM 606 C C . ARG A 1 81 ? -20.900 16.010 1.557 1.00 91.06 81 ARG A C 1
ATOM 608 O O . ARG A 1 81 ? -20.947 17.166 1.965 1.00 91.06 81 ARG A O 1
ATOM 615 N N . GLY A 1 82 ? -19.851 15.529 0.898 1.00 94.88 82 GLY A N 1
ATOM 616 C CA . GLY A 1 82 ? -18.655 16.313 0.598 1.00 94.88 82 GLY A CA 1
ATOM 617 C C . GLY A 1 82 ? -17.416 15.832 1.340 1.00 94.88 82 GLY A C 1
ATOM 618 O O . GLY A 1 82 ? -17.393 14.745 1.915 1.00 94.88 82 GLY A O 1
ATOM 619 N N . TRP A 1 83 ? -16.363 16.645 1.265 1.00 94.81 83 TRP A N 1
ATOM 620 C CA . TRP A 1 83 ? -15.086 16.378 1.916 1.00 94.81 83 TRP A CA 1
ATOM 621 C C . TRP A 1 83 ? -15.125 16.769 3.388 1.00 94.81 83 TRP A C 1
ATOM 623 O O . TRP A 1 83 ? -15.537 17.872 3.743 1.00 94.81 83 TRP A O 1
ATOM 633 N N . THR A 1 84 ? -14.626 15.872 4.228 1.00 92.25 84 THR A N 1
ATOM 634 C CA . THR A 1 84 ? -14.415 16.095 5.656 1.00 92.25 84 THR A CA 1
ATOM 635 C C . THR A 1 84 ? -13.029 15.603 6.053 1.00 92.25 84 THR A C 1
ATOM 637 O O . THR A 1 84 ? -12.500 14.660 5.463 1.00 92.25 84 THR A O 1
ATOM 640 N N . THR A 1 85 ? -12.451 16.228 7.074 1.00 90.50 85 THR A N 1
ATOM 641 C CA . THR A 1 85 ? -11.207 15.778 7.704 1.00 90.50 85 THR A CA 1
ATOM 642 C C . THR A 1 85 ? -11.569 15.325 9.112 1.00 90.50 85 THR A C 1
ATOM 644 O O . THR A 1 85 ? -11.665 16.178 10.000 1.00 90.50 85 THR A O 1
ATOM 647 N N . PRO A 1 86 ? -11.873 14.030 9.334 1.00 84.69 86 PRO A N 1
ATOM 648 C CA . PRO A 1 86 ? -12.206 13.547 10.665 1.00 84.69 86 PRO A CA 1
ATOM 649 C C . PRO A 1 86 ? -11.069 13.865 11.633 1.00 84.69 86 PRO A C 1
ATOM 651 O O . PRO A 1 86 ? -9.893 13.642 11.338 1.00 84.69 86 PRO A O 1
ATOM 654 N N . HIS A 1 87 ? -11.430 14.389 12.799 1.00 70.69 87 HIS A N 1
ATOM 655 C CA . HIS A 1 87 ? -10.468 14.581 13.867 1.00 70.69 87 HIS A CA 1
ATOM 656 C C . HIS A 1 87 ? -10.215 13.230 14.544 1.00 70.69 87 HIS A C 1
ATOM 658 O O . HIS A 1 87 ? -11.143 12.617 15.069 1.00 70.69 87 HIS A O 1
ATOM 664 N N . ILE A 1 88 ? -8.976 12.741 14.474 1.00 69.06 88 ILE A N 1
ATOM 665 C CA . ILE A 1 88 ? -8.549 11.493 15.114 1.00 69.06 88 ILE A CA 1
ATOM 666 C C . ILE A 1 88 ? -7.750 11.886 16.357 1.00 69.06 88 ILE A C 1
ATOM 668 O O . ILE A 1 88 ? -6.529 12.039 16.296 1.00 69.06 88 ILE A O 1
ATOM 672 N N . GLU A 1 89 ? -8.439 12.112 17.474 1.00 58.25 89 GLU A N 1
ATOM 673 C CA . GLU A 1 89 ? -7.767 12.340 18.754 1.00 58.25 89 GLU A CA 1
ATOM 674 C C . GLU A 1 89 ? -7.313 11.003 19.352 1.00 58.25 89 GLU A C 1
ATOM 676 O O . GLU A 1 89 ? -8.064 10.026 19.294 1.00 58.25 89 GLU A O 1
ATOM 681 N N . PRO A 1 90 ? -6.098 10.924 19.927 1.00 57.44 90 PRO A N 1
ATOM 682 C CA . PRO A 1 90 ? -5.845 9.910 20.942 1.00 57.44 90 PRO A CA 1
ATOM 683 C C . PRO A 1 90 ? -6.876 10.069 22.057 1.00 57.44 90 PRO A C 1
ATOM 685 O O . PRO A 1 90 ? -7.085 11.179 22.547 1.00 57.44 90 PRO A O 1
ATOM 688 N N . ASP A 1 91 ? -7.504 8.970 22.458 1.00 57.28 91 ASP A N 1
ATOM 689 C CA . ASP A 1 91 ? -8.385 8.975 23.624 1.00 57.28 91 ASP A CA 1
ATOM 690 C C . ASP A 1 91 ? -7.590 9.466 24.851 1.00 57.28 91 ASP A C 1
ATOM 692 O O . ASP A 1 91 ? -6.428 9.099 25.036 1.00 57.28 91 ASP A O 1
ATOM 696 N N . ALA A 1 92 ? -8.201 10.284 25.711 1.00 62.28 92 ALA A N 1
ATOM 697 C CA . ALA A 1 92 ? -7.613 10.677 26.992 1.00 62.28 92 ALA A CA 1
ATOM 698 C C . ALA A 1 92 ? -7.313 9.462 27.895 1.00 62.28 92 ALA A C 1
ATOM 700 O O . ALA A 1 92 ? -6.491 9.554 28.807 1.00 62.28 92 ALA A O 1
ATOM 701 N N . ALA A 1 93 ? -7.968 8.325 27.640 1.00 63.03 93 ALA A N 1
ATOM 702 C CA . ALA A 1 93 ? -7.688 7.037 28.261 1.00 63.03 93 ALA A CA 1
ATOM 703 C C . ALA A 1 93 ? -6.501 6.279 27.630 1.00 63.03 93 ALA A C 1
ATOM 705 O O . ALA A 1 93 ? -6.141 5.211 28.135 1.00 63.03 93 ALA A O 1
ATOM 706 N N . GLU A 1 94 ? -5.880 6.780 26.551 1.00 62.44 94 GLU A N 1
ATOM 707 C CA . GLU A 1 94 ? -4.690 6.144 25.986 1.00 62.44 94 GLU A CA 1
ATOM 708 C C . GLU A 1 94 ? -3.536 6.192 27.011 1.00 62.44 94 GLU A C 1
ATOM 710 O O . GLU A 1 94 ? -3.157 7.262 27.490 1.00 62.44 94 GLU A O 1
ATOM 715 N N . PRO A 1 95 ? -2.932 5.042 27.359 1.00 60.03 95 PRO A N 1
ATOM 716 C CA . PRO A 1 95 ? -2.033 4.917 28.511 1.00 60.03 95 PRO A CA 1
ATOM 717 C C . PRO A 1 95 ? -0.641 5.548 28.320 1.00 60.03 95 PRO A C 1
ATOM 719 O O . PRO A 1 95 ? 0.263 5.311 29.126 1.00 60.03 95 PRO A O 1
ATOM 722 N N . HIS A 1 96 ? -0.422 6.326 27.257 1.00 63.75 96 HIS A N 1
ATOM 723 C CA . HIS A 1 96 ? 0.899 6.813 26.874 1.00 63.75 96 HIS A CA 1
ATOM 724 C C . HIS A 1 96 ? 0.900 8.315 26.583 1.00 63.75 96 HIS A C 1
ATOM 726 O O . HIS A 1 96 ? 0.110 8.819 25.794 1.00 63.75 96 HIS A O 1
ATOM 732 N N . ASP A 1 97 ? 1.867 9.027 27.165 1.00 67.31 97 ASP A N 1
ATOM 733 C CA . ASP A 1 97 ? 2.135 10.424 26.823 1.00 67.31 97 ASP A CA 1
ATOM 734 C C . ASP A 1 97 ? 2.769 10.514 25.425 1.00 67.31 97 ASP A C 1
ATOM 736 O O . ASP A 1 97 ? 3.954 10.218 25.237 1.00 67.31 97 ASP A O 1
ATOM 740 N N . TYR A 1 98 ? 1.969 10.887 24.428 1.00 65.25 98 TYR A N 1
ATOM 741 C CA . TYR A 1 98 ? 2.442 11.157 23.069 1.00 65.25 98 TYR A CA 1
ATOM 742 C C . TYR A 1 98 ? 2.937 12.601 22.897 1.00 65.25 98 TYR A C 1
ATOM 744 O O . TYR A 1 98 ? 3.701 12.870 21.976 1.00 65.25 98 TYR A O 1
ATOM 752 N N . GLY A 1 99 ? 2.574 13.525 23.792 1.00 65.44 99 GLY A N 1
ATOM 753 C CA . GLY A 1 99 ? 2.914 14.947 23.683 1.00 65.44 99 GLY A CA 1
ATOM 754 C C . GLY A 1 99 ? 4.400 15.259 23.881 1.00 65.44 99 GLY A C 1
ATOM 755 O O . GLY A 1 99 ? 4.882 16.272 23.383 1.00 65.44 99 GLY A O 1
ATOM 756 N N . SER A 1 100 ? 5.151 14.380 24.551 1.00 69.94 100 SER A N 1
ATOM 757 C CA . SER A 1 100 ? 6.592 14.554 24.801 1.00 69.94 100 SER A CA 1
ATOM 758 C C . SER A 1 100 ? 7.512 14.256 23.607 1.00 69.94 100 SER A C 1
ATOM 760 O O . SER A 1 100 ? 8.727 14.407 23.729 1.00 69.94 100 SER A O 1
ATOM 762 N N . TRP A 1 101 ? 6.974 13.835 22.457 1.00 63.44 101 TRP A N 1
ATOM 763 C CA . TRP A 1 101 ? 7.755 13.426 21.281 1.00 63.44 101 TRP A CA 1
ATOM 764 C C . TRP A 1 101 ? 7.340 14.188 20.017 1.00 63.44 101 TRP A C 1
ATOM 766 O O . TRP A 1 101 ? 6.197 14.641 19.921 1.00 63.44 101 TRP A O 1
ATOM 776 N N . PRO A 1 102 ? 8.220 14.289 19.001 1.00 68.62 102 PRO A N 1
ATOM 777 C CA . PRO A 1 102 ? 7.853 14.858 17.710 1.00 68.62 102 PRO A CA 1
ATOM 778 C C . PRO A 1 102 ? 6.657 14.117 17.077 1.00 68.62 102 PRO A C 1
ATOM 780 O O . PRO A 1 102 ? 6.687 12.881 17.035 1.00 68.62 102 PRO A O 1
ATOM 783 N N . PRO A 1 103 ? 5.653 14.827 16.517 1.00 68.06 103 PRO A N 1
ATOM 784 C CA . PRO A 1 103 ? 4.441 14.224 15.943 1.00 68.06 103 PRO A CA 1
ATOM 785 C C . PRO A 1 103 ? 4.682 13.078 14.953 1.00 68.06 103 PRO A C 1
ATOM 787 O O . PRO A 1 103 ? 3.984 12.069 14.986 1.00 68.06 103 PRO A O 1
ATOM 790 N N . HIS A 1 104 ? 5.731 13.173 14.130 1.00 68.56 104 HIS A N 1
ATOM 791 C CA . HIS A 1 104 ? 6.094 12.150 13.140 1.00 68.56 104 HIS A CA 1
ATOM 792 C C . HIS A 1 104 ? 6.574 10.815 13.740 1.00 68.56 104 HIS A C 1
ATOM 794 O O . HIS A 1 104 ? 6.871 9.890 12.991 1.00 68.56 104 HIS A O 1
ATOM 800 N N . THR A 1 105 ? 6.715 10.707 15.064 1.00 72.75 105 THR A N 1
ATOM 801 C CA . THR A 1 105 ? 7.096 9.456 15.748 1.00 72.75 105 THR A CA 1
ATOM 802 C C . THR A 1 105 ? 5.942 8.818 16.519 1.00 72.75 105 THR A C 1
ATOM 804 O O . THR A 1 105 ? 6.082 7.711 17.044 1.00 72.75 105 THR A O 1
ATOM 807 N N . HIS A 1 106 ? 4.791 9.497 16.598 1.00 76.31 106 HIS A N 1
ATOM 808 C CA . HIS A 1 106 ? 3.672 9.067 17.437 1.00 76.31 106 HIS A CA 1
ATOM 809 C C . HIS A 1 106 ? 3.107 7.715 16.999 1.00 76.31 106 HIS A C 1
ATOM 811 O O . HIS A 1 106 ? 2.771 6.904 17.861 1.00 76.31 106 HIS A O 1
ATOM 817 N N . HIS A 1 107 ? 3.055 7.428 15.694 1.00 75.06 107 HIS A N 1
ATOM 818 C CA . HIS A 1 107 ? 2.526 6.161 15.178 1.00 75.06 107 HIS A CA 1
ATOM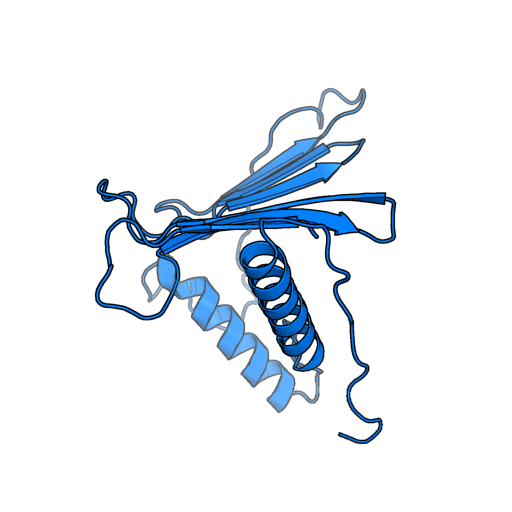 819 C C . HIS A 1 107 ? 3.391 4.958 15.564 1.00 75.06 107 HIS A C 1
ATOM 821 O O . HIS A 1 107 ? 2.838 3.966 16.030 1.00 75.06 107 HIS A O 1
ATOM 827 N N . TYR A 1 108 ? 4.725 5.067 15.493 1.00 77.56 108 TYR A N 1
ATOM 828 C CA . TYR A 1 108 ? 5.627 3.995 15.941 1.00 77.56 108 TYR A CA 1
ATOM 829 C C . TYR A 1 108 ? 5.424 3.678 17.427 1.00 77.56 108 TYR A C 1
ATOM 831 O O . TYR A 1 108 ? 5.357 2.516 17.824 1.00 77.56 108 TYR A O 1
ATOM 839 N N . LYS A 1 109 ? 5.281 4.714 18.267 1.00 77.38 109 LYS A N 1
ATOM 840 C CA . LYS A 1 109 ? 5.050 4.532 19.706 1.00 77.38 109 LYS A CA 1
ATOM 841 C C . LYS A 1 109 ? 3.692 3.891 19.975 1.00 77.38 109 LYS A C 1
ATOM 843 O O . LYS A 1 109 ? 3.616 2.992 20.805 1.00 77.38 109 LYS A O 1
ATOM 848 N N . ARG A 1 110 ? 2.633 4.334 19.289 1.00 78.56 110 ARG A N 1
ATOM 849 C CA . ARG A 1 110 ? 1.290 3.740 19.411 1.00 78.56 110 ARG A CA 1
ATOM 850 C C . ARG A 1 110 ? 1.297 2.265 19.044 1.00 78.56 110 ARG A C 1
ATOM 852 O O . ARG A 1 110 ? 0.752 1.460 19.793 1.00 78.56 110 ARG A O 1
ATOM 859 N N . GLU A 1 111 ? 1.952 1.911 17.945 1.00 81.94 111 GLU A N 1
ATOM 860 C CA . GLU A 1 111 ? 2.056 0.526 17.493 1.00 81.94 111 GLU A CA 1
ATOM 861 C C . GLU A 1 111 ? 2.802 -0.347 18.510 1.00 81.94 111 GLU A C 1
ATOM 863 O O . GLU A 1 111 ? 2.245 -1.328 19.004 1.00 81.94 111 GLU A O 1
ATOM 868 N N . VAL A 1 112 ? 4.015 0.052 18.911 1.00 84.69 112 VAL A N 1
ATOM 869 C CA . VAL A 1 112 ? 4.827 -0.709 19.877 1.00 84.69 112 VAL A CA 1
ATOM 870 C C . VAL A 1 112 ? 4.122 -0.830 21.225 1.00 84.69 112 VAL A C 1
ATOM 872 O O . VAL A 1 112 ? 4.090 -1.906 21.821 1.00 84.69 112 VAL A O 1
ATOM 875 N N . ALA A 1 113 ? 3.534 0.257 21.719 1.00 81.50 113 ALA A N 1
ATOM 876 C CA . ALA A 1 113 ? 2.911 0.253 23.031 1.00 81.50 113 ALA A CA 1
ATOM 877 C C . ALA A 1 113 ? 1.598 -0.553 23.048 1.00 81.50 113 ALA A C 1
ATOM 879 O O . ALA A 1 113 ? 1.359 -1.306 23.994 1.00 81.50 113 ALA A O 1
ATOM 880 N N . SER A 1 114 ? 0.816 -0.506 21.960 1.00 80.81 114 SER A N 1
ATOM 881 C CA . SER A 1 114 ? -0.328 -1.402 21.735 1.00 80.81 114 SER A CA 1
ATOM 882 C C . SER A 1 114 ? 0.106 -2.869 21.719 1.00 80.81 114 SER A C 1
ATOM 884 O O . SER A 1 114 ? -0.509 -3.701 22.390 1.00 80.81 114 SER A O 1
ATOM 886 N N . TYR A 1 115 ? 1.198 -3.187 21.016 1.00 85.81 115 TYR A N 1
ATOM 887 C CA . TYR A 1 115 ? 1.739 -4.544 20.953 1.00 85.81 115 TYR A CA 1
ATOM 888 C C . TYR A 1 115 ? 2.120 -5.064 22.346 1.00 85.81 115 TYR A C 1
ATOM 890 O O . TYR A 1 115 ? 1.636 -6.113 22.772 1.00 85.81 115 TYR A O 1
ATOM 898 N N . VAL A 1 116 ? 2.923 -4.298 23.093 1.00 87.12 116 VAL A N 1
ATOM 899 C CA . VAL A 1 116 ? 3.363 -4.661 24.451 1.00 87.12 116 VAL A CA 1
ATOM 900 C C . VAL A 1 116 ? 2.173 -4.811 25.398 1.00 87.12 116 VAL A C 1
ATOM 902 O O . VAL A 1 116 ? 2.074 -5.820 26.095 1.00 87.12 116 VAL A O 1
ATOM 905 N N . HIS A 1 117 ? 1.242 -3.853 25.408 1.00 85.12 117 HIS A N 1
ATOM 906 C CA . HIS A 1 117 ? 0.059 -3.908 26.270 1.00 85.12 117 HIS A CA 1
ATOM 907 C C . HIS A 1 117 ? -0.783 -5.161 26.008 1.00 85.12 117 HIS A C 1
ATOM 909 O O . HIS A 1 117 ? -1.210 -5.838 26.946 1.00 85.12 117 HIS A O 1
ATOM 915 N N . ARG A 1 118 ? -1.011 -5.498 24.737 1.00 87.62 118 ARG A N 1
ATOM 916 C CA . ARG A 1 118 ? -1.821 -6.660 24.357 1.00 87.62 118 ARG A CA 1
ATOM 917 C C . ARG A 1 118 ? -1.161 -7.967 24.772 1.00 87.62 118 ARG A C 1
ATOM 919 O O . ARG A 1 118 ? -1.828 -8.793 25.383 1.00 87.62 118 ARG A O 1
ATOM 926 N N . VAL A 1 119 ? 0.151 -8.101 24.570 1.00 89.38 119 VAL A N 1
ATOM 927 C CA . VAL A 1 119 ? 0.916 -9.259 25.062 1.00 89.38 119 VAL A CA 1
ATOM 928 C C . VAL A 1 119 ? 0.798 -9.392 26.583 1.00 89.38 119 VAL A C 1
ATOM 930 O O . VAL A 1 119 ? 0.463 -10.466 27.078 1.00 89.38 119 VAL A O 1
ATOM 933 N N . LEU A 1 120 ? 1.008 -8.303 27.330 1.00 91.38 120 LEU A N 1
ATOM 934 C CA . LEU A 1 120 ? 0.940 -8.310 28.798 1.00 91.38 120 LEU A CA 1
ATOM 935 C C . LEU A 1 120 ? -0.464 -8.611 29.345 1.00 91.38 120 LEU A C 1
ATOM 937 O O . LEU A 1 120 ? -0.589 -9.109 30.460 1.00 91.38 120 LEU A O 1
ATOM 941 N N . THR A 1 121 ? -1.515 -8.319 28.578 1.00 91.94 121 THR A N 1
ATOM 942 C CA . THR A 1 121 ? -2.917 -8.542 28.970 1.00 91.94 121 THR A CA 1
ATOM 943 C C . THR A 1 121 ? -3.531 -9.801 28.356 1.00 91.94 121 THR A C 1
ATOM 945 O O . THR A 1 121 ? -4.735 -10.017 28.483 1.00 91.94 121 THR A O 1
ATOM 948 N N . GLY A 1 122 ? -2.731 -10.642 27.691 1.00 91.38 122 GLY A N 1
ATOM 949 C CA . GLY A 1 122 ? -3.213 -11.868 27.044 1.00 91.38 122 GLY A CA 1
ATOM 950 C C . GLY A 1 122 ? -4.141 -11.619 25.850 1.00 91.38 122 GLY A C 1
ATOM 951 O O . GLY A 1 122 ? -4.863 -12.520 25.427 1.00 91.38 122 GLY A O 1
ATOM 952 N N . GLN A 1 123 ? -4.146 -10.404 25.303 1.00 87.50 123 GLN A N 1
ATOM 953 C CA . GLN A 1 123 ? -4.886 -10.056 24.098 1.00 87.50 123 GLN A CA 1
ATOM 954 C C . GLN A 1 123 ? -4.044 -10.350 22.855 1.00 87.50 123 GLN A C 1
ATOM 956 O O . GLN A 1 123 ? -2.820 -10.206 22.851 1.00 87.50 123 GLN A O 1
ATOM 961 N N . ARG A 1 124 ? -4.709 -10.687 21.745 1.00 82.38 124 ARG A N 1
ATOM 962 C CA . ARG A 1 124 ? -4.036 -10.785 20.445 1.00 82.38 124 ARG A CA 1
ATOM 963 C C . ARG A 1 124 ? -3.441 -9.415 20.072 1.00 82.38 124 ARG A C 1
ATOM 965 O O . ARG A 1 124 ? -4.159 -8.411 20.206 1.00 82.38 124 ARG A O 1
ATOM 972 N N . PRO A 1 125 ? -2.182 -9.356 19.590 1.00 76.19 125 PRO A N 1
ATOM 973 C CA . PRO A 1 125 ? -1.622 -8.140 19.018 1.00 76.19 125 PRO A CA 1
ATOM 974 C C . PRO A 1 125 ? -2.552 -7.543 17.960 1.00 76.19 125 PRO A C 1
ATOM 976 O O . PRO A 1 125 ? -3.175 -8.267 17.184 1.00 76.19 125 PRO A O 1
ATOM 979 N N . PHE A 1 126 ? -2.674 -6.220 17.969 1.00 72.81 126 PHE A N 1
ATOM 980 C CA . PHE A 1 126 ? -3.404 -5.477 16.951 1.00 72.81 126 PHE A CA 1
ATOM 981 C C . PHE A 1 126 ? -2.412 -4.989 15.908 1.00 72.81 126 PHE A C 1
ATOM 983 O O . PHE A 1 126 ? -1.375 -4.445 16.279 1.00 72.81 126 PHE A O 1
ATOM 990 N N . GLY A 1 127 ? -2.749 -5.168 14.635 1.00 75.12 127 GLY A N 1
ATOM 991 C CA . GLY A 1 127 ? -1.897 -4.790 13.515 1.00 75.12 127 GLY A CA 1
ATOM 992 C C . GLY A 1 127 ? -1.570 -5.972 12.602 1.00 75.12 127 GLY A C 1
ATOM 993 O O . GLY A 1 127 ? -2.192 -7.033 12.731 1.00 75.12 127 GLY A O 1
ATOM 994 N N . PRO A 1 128 ? -0.621 -5.775 11.671 1.00 81.94 128 PRO A N 1
ATOM 995 C CA . PRO A 1 128 ? -0.199 -6.804 10.737 1.00 81.94 128 PRO A CA 1
ATOM 996 C C . PRO A 1 128 ? 0.318 -8.044 11.465 1.00 81.94 128 PRO A C 1
ATOM 998 O O . PRO A 1 128 ? 1.065 -7.970 12.441 1.00 81.94 128 PRO A O 1
ATOM 1001 N N . THR A 1 129 ? -0.084 -9.200 10.969 1.00 84.31 129 THR A N 1
ATOM 1002 C CA . THR A 1 129 ? 0.366 -10.511 11.423 1.00 84.31 129 THR A CA 1
ATOM 1003 C C . THR A 1 129 ? 1.506 -11.026 10.544 1.00 84.31 129 THR A C 1
ATOM 1005 O O . THR A 1 129 ? 1.835 -10.440 9.511 1.00 84.31 129 THR A O 1
ATOM 1008 N N . LEU A 1 130 ? 2.101 -12.164 10.921 1.00 86.88 130 LEU A N 1
ATOM 1009 C CA . LEU A 1 130 ? 3.044 -12.866 10.047 1.00 86.88 130 LEU A CA 1
ATOM 1010 C C . LEU A 1 130 ? 2.407 -13.203 8.687 1.00 86.88 130 LEU A C 1
ATOM 1012 O O . LEU A 1 130 ? 3.051 -13.038 7.654 1.00 86.88 130 LEU A O 1
ATOM 1016 N N . GLU A 1 131 ? 1.142 -13.628 8.685 1.00 87.38 131 GLU A N 1
ATOM 1017 C CA . GLU A 1 131 ? 0.392 -13.931 7.461 1.00 87.38 131 GLU A CA 1
ATOM 1018 C C . GLU A 1 131 ? 0.265 -12.699 6.560 1.00 87.38 131 GLU A C 1
ATOM 1020 O O . GLU A 1 131 ? 0.490 -12.793 5.353 1.00 87.38 131 GLU A O 1
ATOM 1025 N N . ASP A 1 132 ? -0.016 -11.529 7.143 1.00 89.06 132 ASP A N 1
ATOM 1026 C CA . ASP A 1 132 ? -0.085 -10.270 6.394 1.00 89.06 132 ASP A CA 1
ATOM 1027 C C . ASP A 1 132 ? 1.280 -9.907 5.788 1.00 89.06 132 ASP A C 1
ATOM 1029 O O . ASP A 1 132 ? 1.364 -9.516 4.622 1.00 89.06 132 ASP A O 1
ATOM 1033 N N . GLY A 1 133 ? 2.367 -10.101 6.543 1.00 90.88 133 GLY A N 1
ATOM 1034 C CA . GLY A 1 133 ? 3.731 -9.893 6.050 1.00 90.88 133 GLY A CA 1
ATOM 1035 C C . GLY A 1 133 ? 4.087 -10.805 4.872 1.00 90.88 133 GLY A C 1
ATOM 1036 O O . GLY A 1 133 ? 4.628 -10.345 3.865 1.00 90.88 133 GLY A O 1
ATOM 1037 N N . LEU A 1 134 ? 3.738 -12.088 4.949 1.00 92.94 134 LEU A N 1
ATOM 1038 C CA . LEU A 1 134 ? 3.965 -13.049 3.863 1.00 92.94 134 LEU A CA 1
ATOM 1039 C C . LEU A 1 134 ? 3.098 -12.755 2.635 1.00 92.94 134 LEU A C 1
ATOM 1041 O O . LEU A 1 134 ? 3.557 -12.901 1.498 1.00 92.94 134 LEU A O 1
ATOM 1045 N N . ALA A 1 135 ? 1.871 -12.276 2.841 1.00 91.62 135 ALA A N 1
ATOM 1046 C CA . ALA A 1 135 ? 1.019 -11.819 1.751 1.00 91.62 135 ALA A CA 1
ATOM 1047 C C . ALA A 1 135 ? 1.644 -10.621 1.014 1.00 91.62 135 ALA A C 1
ATOM 1049 O O . ALA A 1 135 ? 1.629 -10.593 -0.218 1.00 91.62 135 ALA A O 1
ATOM 1050 N N . CYS A 1 136 ? 2.254 -9.673 1.736 1.00 93.56 136 CYS A N 1
ATOM 1051 C CA . CYS A 1 136 ? 3.008 -8.572 1.128 1.00 93.56 136 CYS A CA 1
ATOM 1052 C C . CYS A 1 136 ? 4.189 -9.079 0.289 1.00 93.56 136 CYS A C 1
ATOM 1054 O O . CYS A 1 136 ? 4.357 -8.647 -0.852 1.00 93.56 136 CYS A O 1
ATOM 1056 N N . LEU A 1 137 ? 4.971 -10.032 0.807 1.00 95.06 137 LEU A N 1
ATOM 1057 C CA . LEU A 1 137 ? 6.088 -10.627 0.061 1.00 95.06 137 LEU A CA 1
ATOM 1058 C C . LEU A 1 137 ? 5.624 -11.328 -1.222 1.00 95.06 137 LEU A C 1
ATOM 1060 O O . LEU A 1 137 ? 6.282 -11.213 -2.253 1.00 95.06 137 LEU A O 1
ATOM 1064 N N . SER A 1 138 ? 4.467 -11.988 -1.186 1.00 94.69 138 SER A N 1
ATOM 1065 C CA . SER A 1 138 ? 3.884 -12.649 -2.361 1.00 94.69 138 SER A CA 1
ATOM 1066 C C . SER A 1 138 ? 3.518 -11.645 -3.461 1.00 94.69 138 SER A C 1
ATOM 1068 O O . SER A 1 138 ? 3.768 -11.886 -4.643 1.00 94.69 138 SER A O 1
ATOM 1070 N N . VAL A 1 139 ? 2.980 -10.478 -3.083 1.00 95.19 139 VAL A N 1
ATOM 1071 C CA . VAL A 1 139 ? 2.716 -9.376 -4.024 1.00 95.19 139 VAL A CA 1
ATOM 1072 C C . VAL A 1 139 ? 4.024 -8.857 -4.622 1.00 95.19 139 VAL A C 1
ATOM 1074 O O . VAL A 1 139 ? 4.115 -8.719 -5.839 1.00 95.19 139 VAL A O 1
ATOM 1077 N N . ILE A 1 140 ? 5.049 -8.618 -3.800 1.00 95.44 140 ILE A N 1
ATOM 1078 C CA . ILE A 1 140 ? 6.359 -8.128 -4.262 1.00 95.44 140 ILE A CA 1
ATOM 1079 C C . ILE A 1 140 ? 6.987 -9.114 -5.258 1.00 95.44 140 ILE A C 1
ATOM 1081 O O . ILE A 1 140 ? 7.388 -8.717 -6.353 1.00 95.44 140 ILE A O 1
ATOM 1085 N N . ALA A 1 141 ? 7.011 -10.406 -4.924 1.00 95.75 141 ALA A N 1
ATOM 1086 C CA . ALA A 1 141 ? 7.562 -11.452 -5.783 1.00 95.75 141 ALA A CA 1
ATOM 1087 C C . ALA A 1 141 ? 6.841 -11.530 -7.139 1.00 95.75 141 ALA A C 1
ATOM 1089 O O . ALA A 1 141 ? 7.488 -11.560 -8.188 1.00 95.75 141 ALA A O 1
ATOM 1090 N N . ALA A 1 142 ? 5.505 -11.483 -7.140 1.00 96.12 142 ALA A N 1
ATOM 1091 C CA . ALA A 1 142 ? 4.719 -11.445 -8.372 1.00 96.12 142 ALA A CA 1
ATOM 1092 C C . ALA A 1 142 ? 4.983 -10.172 -9.201 1.00 96.12 142 ALA A C 1
ATOM 1094 O O . ALA A 1 142 ? 4.897 -10.204 -10.430 1.00 96.12 142 ALA A O 1
ATOM 1095 N N . GLY A 1 143 ? 5.325 -9.057 -8.548 1.00 96.50 143 GLY A N 1
ATOM 1096 C CA . GLY A 1 143 ? 5.679 -7.793 -9.196 1.00 96.50 143 GLY A CA 1
ATOM 1097 C C . GLY A 1 143 ? 6.972 -7.921 -9.982 1.00 96.50 143 GLY A C 1
ATOM 1098 O O . GLY A 1 143 ? 6.996 -7.640 -11.180 1.00 96.50 143 GLY A O 1
ATOM 1099 N N . TYR A 1 144 ? 8.015 -8.448 -9.341 1.00 96.38 144 TYR A N 1
ATOM 1100 C CA . TYR A 1 144 ? 9.279 -8.745 -10.014 1.00 96.38 144 TYR A CA 1
ATOM 1101 C C . TYR A 1 144 ? 9.116 -9.763 -11.142 1.00 96.38 144 TYR A C 1
ATOM 1103 O O . TYR A 1 144 ? 9.646 -9.547 -12.230 1.00 96.38 144 TYR A O 1
ATOM 1111 N N . ALA A 1 145 ? 8.346 -10.835 -10.925 1.00 96.88 145 ALA A N 1
ATOM 1112 C CA . ALA A 1 145 ? 8.076 -11.828 -11.964 1.00 96.88 145 ALA A CA 1
ATOM 1113 C C . ALA A 1 145 ? 7.375 -11.207 -13.185 1.00 96.88 145 ALA A C 1
ATOM 1115 O O . ALA A 1 145 ? 7.752 -11.478 -14.325 1.00 96.88 145 ALA A O 1
ATOM 1116 N N . SER A 1 146 ? 6.389 -10.334 -12.955 1.00 98.06 146 SER A N 1
ATOM 1117 C CA . SER A 1 146 ? 5.694 -9.612 -14.023 1.00 98.06 146 SER A CA 1
ATOM 1118 C C . SER A 1 146 ? 6.630 -8.671 -14.784 1.00 98.06 146 SER A C 1
ATOM 1120 O O . SER A 1 146 ? 6.670 -8.720 -16.015 1.00 98.06 146 SER A O 1
ATOM 1122 N N . ALA A 1 147 ? 7.433 -7.873 -14.076 1.00 97.31 147 ALA A N 1
ATOM 1123 C CA . ALA A 1 147 ? 8.378 -6.945 -14.692 1.00 97.31 147 ALA A CA 1
ATOM 1124 C C . ALA A 1 147 ? 9.453 -7.673 -15.519 1.00 97.31 147 ALA A C 1
ATOM 1126 O O . ALA A 1 147 ? 9.722 -7.284 -16.656 1.00 97.31 147 ALA A O 1
ATOM 1127 N N . ALA A 1 148 ? 10.000 -8.780 -15.004 1.00 96.00 148 ALA A N 1
ATOM 1128 C CA . ALA A 1 148 ? 10.962 -9.622 -15.719 1.00 96.00 148 ALA A CA 1
ATOM 1129 C C . ALA A 1 148 ? 10.376 -10.239 -17.004 1.00 96.00 148 ALA A C 1
ATOM 1131 O O . ALA A 1 148 ? 11.102 -10.467 -17.970 1.00 96.00 148 ALA A O 1
ATOM 1132 N N . ALA A 1 149 ? 9.058 -10.460 -17.042 1.00 96.69 149 ALA A N 1
ATOM 1133 C CA . ALA A 1 149 ? 8.319 -10.939 -18.209 1.00 96.69 149 ALA A CA 1
ATOM 1134 C C . ALA A 1 149 ? 7.797 -9.807 -19.123 1.00 96.69 149 ALA A C 1
ATOM 1136 O O . ALA A 1 149 ? 6.899 -10.032 -19.937 1.00 96.69 149 ALA A O 1
ATOM 1137 N N . GLY A 1 150 ? 8.315 -8.580 -18.991 1.00 96.44 150 GLY A N 1
ATOM 1138 C CA . GLY A 1 150 ? 7.918 -7.435 -19.820 1.00 96.44 150 GLY A CA 1
ATOM 1139 C C . GLY A 1 150 ? 6.562 -6.820 -19.452 1.00 96.44 150 GLY A C 1
ATOM 1140 O O . GLY A 1 150 ? 5.937 -6.176 -20.293 1.00 96.44 150 GLY A O 1
ATOM 1141 N N . GLY A 1 151 ? 6.089 -7.029 -18.220 1.00 96.69 151 GLY A N 1
ATOM 1142 C CA . GLY A 1 151 ? 4.829 -6.484 -17.697 1.00 96.69 151 GLY A CA 1
ATOM 1143 C C . GLY A 1 151 ? 3.598 -7.360 -17.927 1.00 96.69 151 GLY A C 1
ATOM 1144 O O . GLY A 1 151 ? 2.462 -6.929 -17.693 1.00 96.69 151 GLY A O 1
ATOM 1145 N N . GLY A 1 152 ? 3.798 -8.606 -18.365 1.00 96.69 152 GLY A N 1
ATOM 1146 C CA . GLY A 1 152 ? 2.728 -9.593 -18.495 1.00 96.69 152 GLY A CA 1
ATOM 1147 C C . GLY A 1 152 ? 2.007 -9.836 -17.167 1.00 96.69 152 GLY A C 1
ATOM 1148 O O . GLY A 1 152 ? 2.607 -9.757 -16.095 1.00 96.69 152 GLY A O 1
ATOM 1149 N N . ALA A 1 153 ? 0.706 -10.117 -17.223 1.00 96.44 153 ALA A N 1
ATOM 1150 C CA . ALA A 1 153 ? -0.076 -10.355 -16.016 1.00 96.44 153 ALA A CA 1
ATOM 1151 C C . ALA A 1 153 ? 0.337 -11.674 -15.337 1.00 96.44 153 ALA A C 1
ATOM 1153 O O . ALA A 1 153 ? 0.271 -12.736 -15.949 1.00 96.44 153 ALA A O 1
ATOM 1154 N N . VAL A 1 154 ? 0.703 -11.600 -14.056 1.00 96.69 154 VAL A N 1
ATOM 1155 C CA . VAL A 1 154 ? 1.088 -12.741 -13.210 1.00 96.69 154 VAL A CA 1
ATOM 1156 C C . VAL A 1 154 ? 0.094 -12.895 -12.056 1.00 96.69 154 VAL A C 1
ATOM 1158 O O . VAL A 1 154 ? -0.421 -11.901 -11.528 1.00 96.69 154 VAL A O 1
ATOM 1161 N N . ALA A 1 155 ? -0.229 -14.134 -11.686 1.00 95.25 155 ALA A N 1
ATOM 1162 C CA . ALA A 1 155 ? -1.043 -14.418 -10.508 1.00 95.25 155 ALA A CA 1
ATOM 1163 C C . ALA A 1 155 ? -0.262 -14.088 -9.228 1.00 95.25 155 ALA A C 1
ATOM 1165 O O . ALA A 1 155 ? 0.951 -14.257 -9.170 1.00 95.25 155 ALA A O 1
ATOM 1166 N N . VAL A 1 156 ? -0.954 -13.589 -8.206 1.00 93.19 156 VAL A N 1
ATOM 1167 C CA . VAL A 1 156 ? -0.361 -13.465 -6.872 1.00 93.19 156 VAL A CA 1
ATOM 1168 C C . VAL A 1 156 ? -0.792 -14.700 -6.103 1.00 93.19 156 VAL A C 1
ATOM 1170 O O . VAL A 1 156 ? -1.933 -14.763 -5.638 1.00 93.19 156 VAL A O 1
ATOM 1173 N N . ASP A 1 157 ? 0.097 -15.680 -6.017 1.00 84.19 157 ASP A N 1
ATOM 1174 C CA . ASP A 1 157 ? -0.166 -16.888 -5.250 1.00 84.19 157 ASP A CA 1
ATOM 1175 C C . ASP A 1 157 ? -0.073 -16.554 -3.764 1.00 84.19 157 ASP A C 1
ATOM 1177 O O . ASP A 1 157 ? 0.920 -16.014 -3.282 1.00 84.19 157 ASP A O 1
ATOM 1181 N N . ARG A 1 158 ? -1.146 -16.839 -3.029 1.00 69.38 158 ARG A N 1
ATOM 1182 C CA . ARG A 1 158 ? -1.087 -16.917 -1.573 1.00 69.38 158 ARG A CA 1
ATOM 1183 C C . ARG A 1 158 ? -0.836 -18.372 -1.250 1.00 69.38 158 ARG A C 1
ATOM 1185 O O . ARG A 1 158 ? -1.799 -19.119 -1.088 1.00 69.38 158 ARG A O 1
ATOM 1192 N N . ASP A 1 159 ? 0.427 -18.778 -1.203 1.00 57.34 159 ASP A N 1
ATOM 1193 C CA . ASP A 1 159 ? 0.716 -20.071 -0.599 1.00 57.34 159 ASP A CA 1
ATOM 1194 C C . ASP A 1 159 ? 0.225 -20.007 0.854 1.00 57.34 159 ASP A C 1
ATOM 1196 O O . ASP A 1 159 ? 0.609 -19.089 1.591 1.00 57.34 159 ASP A O 1
ATOM 1200 N N . PRO A 1 160 ? -0.669 -20.914 1.285 1.00 49.38 160 PRO A N 1
ATOM 1201 C CA . PRO A 1 160 ? -0.946 -21.035 2.698 1.00 49.38 160 PRO A CA 1
ATOM 1202 C C . PRO A 1 160 ? 0.379 -21.376 3.377 1.00 49.38 160 PRO A C 1
ATOM 1204 O O . PRO A 1 160 ? 1.110 -22.259 2.921 1.00 49.38 160 PRO A O 1
ATOM 1207 N N . LEU A 1 161 ? 0.694 -20.678 4.471 1.00 48.28 161 LEU A N 1
ATOM 1208 C CA . LEU A 1 161 ? 1.736 -21.137 5.381 1.00 48.28 161 LEU A CA 1
ATOM 1209 C C . LEU A 1 161 ? 1.534 -22.642 5.629 1.00 48.28 161 LEU A C 1
ATOM 1211 O O . LEU A 1 161 ? 0.382 -23.065 5.791 1.00 48.28 161 LEU A O 1
ATOM 1215 N N . PRO A 1 162 ? 2.602 -23.461 5.651 1.00 42.53 162 PRO A N 1
ATOM 1216 C CA . PRO A 1 162 ? 2.462 -24.861 6.017 1.00 42.53 162 PRO A CA 1
ATOM 1217 C C . PRO A 1 162 ? 1.705 -24.936 7.344 1.00 42.53 162 PRO A C 1
ATOM 1219 O O . PRO A 1 162 ? 2.082 -24.290 8.322 1.00 42.53 162 PRO A O 1
ATOM 1222 N N . ALA A 1 163 ? 0.590 -25.668 7.345 1.00 34.72 163 ALA A N 1
ATOM 1223 C CA . ALA A 1 163 ? -0.268 -25.793 8.511 1.00 34.72 163 ALA A CA 1
ATOM 1224 C C . ALA A 1 163 ? 0.558 -26.322 9.696 1.00 34.72 163 ALA A C 1
ATOM 1226 O O . ALA A 1 163 ? 1.023 -27.461 9.655 1.00 34.72 163 ALA A O 1
ATOM 1227 N N . GLY A 1 164 ? 0.746 -25.496 10.731 1.00 46.62 164 GLY A N 1
ATOM 1228 C CA . GLY A 1 164 ? 1.427 -25.898 11.967 1.00 46.62 164 GLY A CA 1
ATOM 1229 C C . GLY A 1 164 ? 2.525 -24.972 12.503 1.00 46.62 164 GLY A C 1
ATOM 1230 O O . GLY A 1 164 ? 3.390 -25.476 13.217 1.00 46.62 164 GLY A O 1
ATOM 1231 N N . ALA A 1 165 ? 2.515 -23.672 12.184 1.00 36.22 165 ALA A N 1
ATOM 1232 C CA . ALA A 1 165 ? 3.321 -22.675 12.901 1.00 36.22 165 ALA A CA 1
ATOM 1233 C C . ALA A 1 165 ? 2.590 -22.149 14.147 1.00 36.22 165 ALA A C 1
ATOM 1235 O O . ALA A 1 165 ? 1.367 -21.900 14.041 1.00 36.22 165 ALA A O 1
#

Organism: NCBI:txid1076126

Radius of gyration: 19.75 Å; chains: 1; bounding box: 53×44×49 Å

Sequence (165 aa):
MSAFTANRAKPGFDGEDLAAAILRYASGGLGEIGTVWSMNADIGMRNLLEIYGTDGTLSMRATDPFPRVEVYRGGDDPLYRGWTTPHIEPDAAEPHDYGSWPPHTHHYKREVASYVHRVLTGQRPFGPTLEDGLACLSVIAAGYASAAAGGGAVAVDRDPLPAGA

InterPro domains:
  IPR004104 Gfo/Idh/MocA-like oxidoreductase, C-terminal [PF02894] (10-151)

pLDDT: mean 85.32, std 13.4, range [34.72, 98.19]

Secondary structure (DSSP, 8-state):
-EEEEE-SS-TTSSS-SEEEEEEE-TTS-EEEEEEES--SS------EEEEE-SSEEEEEESSSSS-EEEEEE-SS-TTT-EEE----PPPTT-SS--TTS-GGGHHHHHHHHHHHHHHHTTPPPPS--HHHHHHHHHHHHHHHHHHHTTT-----------S--